Protein AF-A0A2C6VII3-F1 (afdb_monomer_lite)

pLDDT: mean 71.97, std 10.6, range [45.44, 88.5]

Structure (mmCIF, N/CA/C/O backbone):
data_AF-A0A2C6VII3-F1
#
_entry.id   AF-A0A2C6VII3-F1
#
loop_
_atom_site.group_PDB
_atom_site.id
_atom_site.type_symbol
_atom_site.label_atom_id
_atom_site.label_alt_id
_atom_site.label_comp_id
_atom_site.label_asym_id
_atom_site.label_entity_id
_atom_site.label_seq_id
_atom_site.pdbx_PDB_ins_code
_atom_site.Cartn_x
_atom_site.Cartn_y
_atom_site.Cartn_z
_atom_site.occupancy
_atom_site.B_iso_or_equiv
_atom_site.auth_seq_id
_atom_site.auth_comp_id
_atom_site.auth_asym_id
_atom_site.auth_atom_id
_atom_site.pdbx_PDB_model_num
ATOM 1 N N . MET A 1 1 ? 18.556 -16.207 -13.899 1.00 60.16 1 MET A N 1
ATOM 2 C CA . MET A 1 1 ? 17.878 -17.379 -13.301 1.00 60.16 1 MET A CA 1
ATOM 3 C C . MET A 1 1 ? 17.785 -17.372 -11.768 1.00 60.16 1 MET A C 1
ATOM 5 O O . MET A 1 1 ? 16.676 -17.224 -11.277 1.00 60.16 1 MET A O 1
ATOM 9 N N . LEU A 1 2 ? 18.868 -17.516 -10.979 1.00 61.22 2 LEU A N 1
ATOM 10 C CA . LEU A 1 2 ? 18.745 -17.550 -9.499 1.00 61.22 2 LEU A CA 1
ATOM 11 C C . LEU A 1 2 ? 18.408 -16.173 -8.891 1.00 61.22 2 LEU A C 1
ATOM 13 O O . LEU A 1 2 ? 17.557 -16.079 -8.013 1.00 61.22 2 LEU A O 1
ATOM 17 N N . MET A 1 3 ? 19.026 -15.109 -9.421 1.00 60.56 3 MET A N 1
ATOM 18 C CA . MET A 1 3 ? 18.743 -13.717 -9.041 1.00 60.56 3 MET A CA 1
ATOM 19 C C . MET A 1 3 ? 17.287 -13.326 -9.318 1.00 60.56 3 MET A C 1
ATOM 21 O O . MET A 1 3 ? 16.644 -12.825 -8.410 1.00 60.56 3 MET A O 1
ATOM 25 N N . GLU A 1 4 ? 16.737 -13.645 -10.497 1.00 62.44 4 GLU A N 1
ATOM 26 C CA . GLU A 1 4 ? 15.316 -13.401 -10.827 1.00 62.44 4 GLU A CA 1
ATOM 27 C C . GLU A 1 4 ? 14.359 -14.167 -9.913 1.00 62.44 4 GLU A C 1
ATOM 29 O O . GLU A 1 4 ? 13.338 -13.632 -9.493 1.00 62.44 4 GLU A O 1
ATOM 34 N N . ARG A 1 5 ? 14.690 -15.416 -9.553 1.00 63.16 5 ARG A N 1
ATOM 35 C CA . ARG A 1 5 ? 13.910 -16.162 -8.557 1.00 63.16 5 ARG A CA 1
ATOM 36 C C . ARG A 1 5 ? 13.937 -15.457 -7.206 1.00 63.16 5 ARG A C 1
ATOM 38 O O . ARG A 1 5 ? 12.894 -15.324 -6.586 1.00 63.16 5 ARG A O 1
ATOM 45 N N . LEU A 1 6 ? 15.094 -14.985 -6.758 1.00 60.53 6 LEU A N 1
ATOM 46 C CA . LEU A 1 6 ? 15.195 -14.237 -5.507 1.00 60.53 6 LEU A CA 1
ATOM 47 C C . LEU A 1 6 ? 14.383 -12.943 -5.560 1.00 60.53 6 LEU A C 1
ATOM 49 O O . LEU A 1 6 ? 13.629 -12.685 -4.628 1.00 60.53 6 LEU A O 1
ATOM 53 N N . THR A 1 7 ? 14.458 -12.173 -6.649 1.00 65.50 7 THR A N 1
ATOM 54 C CA . THR A 1 7 ? 13.678 -10.931 -6.788 1.00 65.50 7 THR A CA 1
ATOM 55 C C . THR A 1 7 ? 12.178 -11.215 -6.785 1.00 65.50 7 THR A C 1
ATOM 57 O O . THR A 1 7 ? 11.450 -10.562 -6.044 1.00 65.50 7 THR A O 1
ATOM 60 N N . ASN A 1 8 ? 11.729 -12.252 -7.499 1.00 66.75 8 ASN A N 1
ATOM 61 C CA . ASN A 1 8 ? 10.318 -12.648 -7.575 1.00 66.75 8 ASN A CA 1
ATOM 62 C C . ASN A 1 8 ? 9.712 -13.072 -6.231 1.00 66.75 8 ASN A C 1
ATOM 64 O O . ASN A 1 8 ? 8.499 -13.001 -6.072 1.00 66.75 8 ASN A O 1
ATOM 68 N N . TRP A 1 9 ? 10.529 -13.507 -5.269 1.00 70.56 9 TRP A N 1
ATOM 69 C CA . TRP A 1 9 ? 10.071 -13.874 -3.924 1.00 70.56 9 TRP A CA 1
ATOM 70 C C . TRP A 1 9 ? 10.314 -12.767 -2.890 1.00 70.56 9 TRP A C 1
ATOM 72 O O . TRP A 1 9 ? 9.509 -12.589 -1.976 1.00 70.56 9 TRP A O 1
ATOM 82 N N . LEU A 1 10 ? 11.387 -11.987 -3.043 1.00 72.44 10 LEU A N 1
ATOM 83 C CA . LEU A 1 10 ? 11.724 -10.882 -2.143 1.00 72.44 10 LEU A CA 1
ATOM 84 C C . LEU A 1 10 ? 10.767 -9.703 -2.295 1.00 72.44 10 LEU A C 1
ATOM 86 O O . LEU A 1 10 ? 10.334 -9.160 -1.286 1.00 72.44 10 LEU A O 1
ATOM 90 N N . LEU A 1 11 ? 10.399 -9.337 -3.524 1.00 72.19 11 LEU A N 1
ATOM 91 C CA . LEU A 1 11 ? 9.426 -8.277 -3.813 1.00 72.19 11 LEU A CA 1
ATOM 92 C C . LEU A 1 11 ? 8.087 -8.467 -3.078 1.00 72.19 11 LEU A C 1
ATOM 94 O O . LEU A 1 11 ? 7.689 -7.570 -2.328 1.00 72.19 11 LEU A O 1
ATOM 98 N N . PRO A 1 12 ? 7.395 -9.614 -3.227 1.00 69.50 12 PRO A N 1
ATOM 99 C CA . PRO A 1 12 ? 6.137 -9.839 -2.526 1.00 69.50 12 PRO A CA 1
ATOM 100 C C . PRO A 1 12 ? 6.333 -9.955 -1.012 1.00 69.50 12 PRO A C 1
ATOM 102 O O . PRO A 1 12 ? 5.509 -9.436 -0.263 1.00 69.50 12 PRO A O 1
ATOM 105 N N . ALA A 1 13 ? 7.433 -10.550 -0.538 1.00 73.31 13 ALA A N 1
ATOM 106 C CA . ALA A 1 13 ? 7.735 -10.590 0.894 1.00 73.31 13 ALA A CA 1
ATOM 107 C C . ALA A 1 13 ? 7.898 -9.178 1.484 1.00 73.31 13 ALA A C 1
ATOM 109 O O . ALA A 1 13 ? 7.359 -8.884 2.550 1.00 73.31 13 ALA A O 1
ATOM 110 N N . PHE A 1 14 ? 8.575 -8.279 0.768 1.00 72.44 14 PHE A N 1
ATOM 111 C CA . PHE A 1 14 ? 8.763 -6.893 1.188 1.00 72.44 14 PHE A CA 1
ATOM 112 C C . PHE A 1 14 ? 7.438 -6.123 1.219 1.00 72.44 14 PHE A C 1
ATOM 114 O O . PHE A 1 14 ? 7.155 -5.413 2.185 1.00 72.44 14 PHE A O 1
ATOM 121 N N . ALA A 1 15 ? 6.585 -6.319 0.209 1.00 68.00 15 ALA A N 1
ATOM 122 C CA . ALA A 1 15 ? 5.243 -5.743 0.179 1.00 68.00 15 ALA A CA 1
ATOM 123 C C . ALA A 1 15 ? 4.392 -6.222 1.368 1.00 68.00 15 ALA A C 1
ATOM 125 O O . ALA A 1 15 ? 3.751 -5.405 2.028 1.00 68.00 15 ALA A O 1
ATOM 126 N N . ILE A 1 16 ? 4.448 -7.517 1.700 1.00 72.00 16 ILE A N 1
ATOM 127 C CA . ILE A 1 16 ? 3.747 -8.099 2.855 1.00 72.00 16 ILE A CA 1
ATOM 128 C C . ILE A 1 16 ? 4.246 -7.491 4.173 1.00 72.00 16 ILE A C 1
ATOM 130 O O . ILE A 1 16 ? 3.428 -7.161 5.030 1.00 72.00 16 ILE A O 1
ATOM 134 N N . ILE A 1 17 ? 5.559 -7.291 4.338 1.00 75.38 17 ILE A N 1
ATOM 135 C CA . ILE A 1 17 ? 6.137 -6.669 5.544 1.00 75.38 17 ILE A CA 1
ATOM 136 C C . ILE A 1 17 ? 5.642 -5.228 5.709 1.00 75.38 17 ILE A C 1
ATOM 138 O O . ILE A 1 17 ? 5.211 -4.850 6.798 1.00 75.38 17 ILE A O 1
ATOM 142 N N . ILE A 1 18 ? 5.654 -4.434 4.634 1.00 72.31 18 ILE A N 1
ATOM 143 C CA . ILE A 1 18 ? 5.142 -3.054 4.645 1.00 72.31 18 ILE A CA 1
ATOM 144 C C . ILE A 1 18 ? 3.654 -3.040 5.008 1.00 72.31 18 ILE A C 1
ATOM 146 O O . ILE A 1 18 ? 3.210 -2.223 5.817 1.00 72.31 18 ILE A O 1
ATOM 150 N N . MET A 1 19 ? 2.890 -3.972 4.442 1.00 69.12 19 MET A N 1
ATOM 151 C CA . MET A 1 19 ? 1.460 -4.109 4.686 1.00 69.12 19 MET A CA 1
ATOM 152 C C . MET A 1 19 ? 1.180 -4.467 6.149 1.00 69.12 19 MET A C 1
ATOM 154 O O . MET A 1 19 ? 0.398 -3.777 6.795 1.00 69.12 19 MET A O 1
ATOM 158 N N . LEU A 1 20 ? 1.889 -5.454 6.707 1.00 69.75 20 LEU A N 1
ATOM 159 C CA . LEU A 1 20 ? 1.819 -5.839 8.121 1.00 69.75 20 LEU A CA 1
ATOM 160 C C . LEU A 1 20 ? 2.224 -4.696 9.058 1.00 69.75 20 LEU A C 1
ATOM 162 O O . LEU A 1 20 ? 1.581 -4.502 10.088 1.00 69.75 20 LEU A O 1
ATOM 166 N N . ALA A 1 21 ? 3.251 -3.919 8.707 1.00 70.50 21 ALA A N 1
ATOM 167 C CA . ALA A 1 21 ? 3.698 -2.777 9.501 1.00 70.50 21 ALA A CA 1
ATOM 168 C C . ALA A 1 21 ? 2.641 -1.663 9.537 1.00 70.50 21 ALA A C 1
ATOM 170 O O . ALA A 1 21 ? 2.286 -1.182 10.615 1.00 70.50 21 ALA A O 1
ATOM 171 N N . ALA A 1 22 ? 2.076 -1.303 8.380 1.00 65.88 22 ALA A N 1
ATOM 172 C CA . ALA A 1 22 ? 0.972 -0.347 8.294 1.00 65.88 22 ALA A CA 1
ATOM 173 C C . ALA A 1 22 ? -0.247 -0.835 9.094 1.00 65.88 22 ALA A C 1
ATOM 175 O O . ALA A 1 22 ? -0.878 -0.077 9.832 1.00 65.88 22 ALA A O 1
ATOM 176 N N . GLN A 1 23 ? -0.535 -2.128 8.995 1.00 63.81 23 GLN A N 1
ATOM 177 C CA . GLN A 1 23 ? -1.654 -2.790 9.643 1.00 63.81 23 GLN A CA 1
ATOM 178 C C . GLN A 1 23 ? -1.517 -2.844 11.174 1.00 63.81 23 GLN A C 1
ATOM 180 O O . GLN A 1 23 ? -2.462 -2.526 11.901 1.00 63.81 23 GLN A O 1
ATOM 185 N N . TYR A 1 24 ? -0.322 -3.162 11.675 1.00 66.19 24 TYR A N 1
ATOM 186 C CA . TYR A 1 24 ? 0.015 -3.105 13.098 1.00 66.19 24 TYR A CA 1
ATOM 187 C C . TYR A 1 24 ? -0.144 -1.683 13.647 1.00 66.19 24 TYR A C 1
ATOM 189 O O . TYR A 1 24 ? -0.710 -1.495 14.724 1.00 66.19 24 TYR 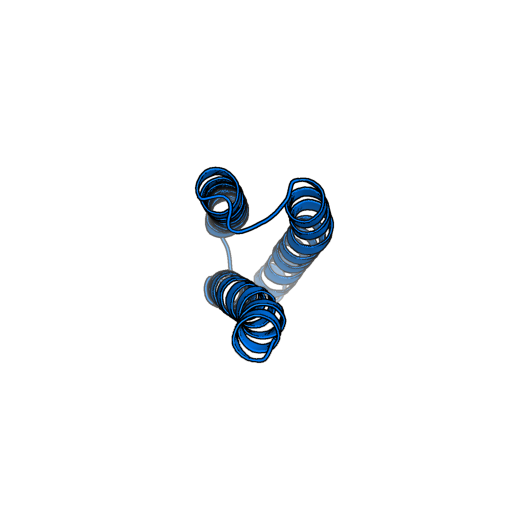A O 1
ATOM 197 N N . PHE A 1 25 ? 0.262 -0.672 12.875 1.00 64.19 25 PHE A N 1
ATOM 198 C CA . PHE A 1 25 ? 0.150 0.730 13.272 1.00 64.19 25 PHE A CA 1
ATOM 199 C C . PHE A 1 25 ? -1.311 1.198 13.412 1.00 64.19 25 PHE A C 1
ATOM 201 O O . PHE A 1 25 ? -1.645 1.910 14.363 1.00 64.19 25 PHE A O 1
ATOM 208 N N . VAL A 1 26 ? -2.204 0.745 12.519 1.00 61.31 26 VAL A N 1
ATOM 209 C CA . VAL A 1 26 ? -3.664 0.962 12.639 1.00 61.31 26 VAL A CA 1
ATOM 210 C C . VAL A 1 26 ? -4.224 0.255 13.863 1.00 61.31 26 VAL A C 1
ATOM 212 O O . VAL A 1 26 ? -5.040 0.824 14.584 1.00 61.31 26 VAL A O 1
ATOM 215 N N . SER A 1 27 ? -3.809 -0.990 14.098 1.00 59.50 27 SER A N 1
ATOM 216 C CA . SER A 1 27 ? -4.317 -1.785 15.216 1.00 59.50 27 SER A CA 1
ATOM 217 C C . SER A 1 27 ? -3.854 -1.254 16.576 1.00 59.50 27 SER A C 1
ATOM 219 O O . SER A 1 27 ? -4.565 -1.440 17.566 1.00 59.50 27 SER A O 1
ATOM 221 N N . TYR A 1 28 ? -2.675 -0.634 16.640 1.00 62.69 28 TYR A N 1
ATOM 222 C CA . TYR A 1 28 ? -2.111 -0.083 17.870 1.00 62.69 28 TYR A CA 1
ATOM 223 C C . TYR A 1 28 ? -2.792 1.234 18.271 1.00 62.69 28 TYR A C 1
ATOM 225 O O . TYR A 1 28 ? -3.124 1.431 19.439 1.00 62.69 28 TYR A O 1
ATOM 233 N N . ASN A 1 29 ? -3.099 2.102 17.302 1.00 59.81 29 ASN A N 1
ATOM 234 C CA . ASN A 1 29 ? -3.776 3.373 17.559 1.00 59.81 29 ASN A CA 1
ATOM 235 C C . ASN A 1 29 ? -5.303 3.209 17.494 1.00 59.81 29 ASN A C 1
ATOM 237 O O . ASN A 1 29 ? -5.944 3.444 16.467 1.00 59.81 29 ASN A O 1
ATOM 241 N N . LYS A 1 30 ? -5.896 2.796 18.624 1.00 56.72 30 LYS A N 1
ATOM 242 C CA . LYS A 1 30 ? -7.353 2.702 18.814 1.00 56.72 30 LYS A CA 1
ATOM 243 C C . LYS A 1 30 ? -8.014 4.088 18.746 1.00 56.72 30 LYS A C 1
ATOM 245 O O . LYS A 1 30 ? -8.239 4.731 19.762 1.00 56.72 30 LYS A O 1
ATOM 250 N N . GLY A 1 31 ? -8.384 4.499 17.536 1.00 55.09 31 GLY A N 1
ATOM 251 C CA . GLY A 1 31 ? -9.315 5.602 17.290 1.00 55.09 31 GLY A CA 1
ATOM 252 C C . GLY A 1 31 ? -8.654 6.935 16.928 1.00 55.09 31 GLY A C 1
ATOM 253 O O . GLY A 1 31 ? -7.632 7.325 17.481 1.00 55.09 31 GLY A O 1
ATOM 254 N N . GLY A 1 32 ? -9.260 7.637 15.963 1.00 64.56 32 GLY A N 1
ATOM 255 C CA . GLY A 1 32 ? -8.849 8.971 15.508 1.00 64.56 32 GLY A CA 1
ATOM 256 C C . GLY A 1 32 ? -8.440 9.038 14.030 1.00 64.56 32 GLY A C 1
ATOM 257 O O . GLY A 1 32 ? -8.726 8.135 13.240 1.00 64.56 32 GLY A O 1
ATOM 258 N N . TYR A 1 33 ? -7.751 10.125 13.662 1.00 64.25 33 TYR A N 1
ATOM 259 C CA . TYR A 1 33 ? -7.302 10.448 12.295 1.00 64.25 33 TYR A CA 1
ATOM 260 C C . TYR A 1 33 ? -6.460 9.343 11.621 1.00 64.25 33 TYR A C 1
ATOM 262 O O . TYR A 1 33 ? -6.394 9.279 10.393 1.00 64.25 33 TYR A O 1
ATOM 270 N N . TRP A 1 34 ? -5.891 8.413 12.400 1.00 66.38 34 TRP A N 1
ATOM 271 C CA . TRP A 1 34 ? -5.144 7.239 11.925 1.00 66.38 34 TRP A CA 1
ATOM 272 C C . TRP A 1 34 ? -5.920 6.352 10.945 1.00 66.38 34 TRP A C 1
ATOM 274 O O . TRP A 1 34 ? -5.317 5.756 10.053 1.00 66.38 34 TRP A O 1
ATOM 284 N N . ARG A 1 35 ? -7.258 6.327 11.033 1.00 65.75 35 ARG A N 1
ATOM 285 C CA . ARG A 1 35 ? -8.117 5.599 10.083 1.00 65.75 35 ARG A CA 1
ATOM 286 C C . ARG A 1 35 ? -8.002 6.122 8.648 1.00 65.75 35 ARG A C 1
ATOM 288 O O . ARG A 1 35 ? -8.202 5.347 7.725 1.00 65.75 35 ARG A O 1
ATOM 295 N N . LEU A 1 36 ? -7.720 7.412 8.464 1.00 68.31 36 LEU A N 1
ATOM 296 C CA . LEU A 1 36 ? -7.564 8.042 7.147 1.00 68.31 36 LEU A CA 1
ATOM 297 C C . LEU A 1 36 ? -6.092 8.184 6.756 1.00 68.31 36 LEU A C 1
ATOM 299 O O . LEU A 1 36 ? -5.750 8.031 5.586 1.00 68.31 36 LEU A O 1
ATOM 303 N N . ILE A 1 37 ? -5.219 8.408 7.742 1.00 74.00 37 ILE A N 1
ATOM 304 C CA . ILE A 1 37 ? -3.777 8.552 7.524 1.00 74.00 37 ILE A CA 1
ATOM 305 C C . ILE A 1 37 ? -3.166 7.253 6.990 1.00 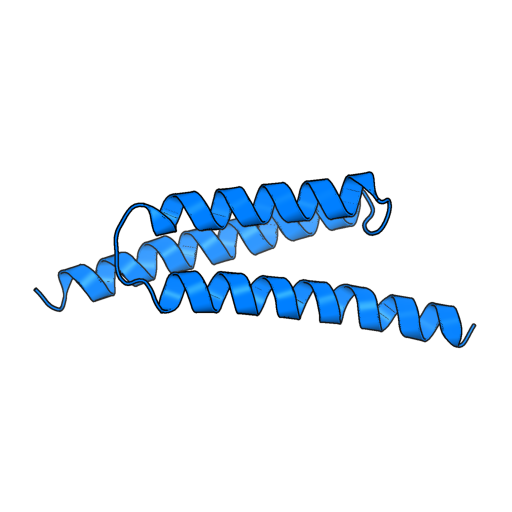74.00 37 ILE A C 1
ATOM 307 O O . ILE A 1 37 ? -2.382 7.305 6.048 1.00 74.00 37 ILE A O 1
ATOM 311 N N . VAL A 1 38 ? -3.530 6.083 7.526 1.00 74.75 38 VAL A N 1
ATOM 312 C CA . VAL A 1 38 ? -2.903 4.831 7.070 1.00 74.75 38 VAL A CA 1
ATOM 313 C C . VAL A 1 38 ? -3.291 4.447 5.638 1.00 74.75 38 VAL A C 1
ATOM 315 O O . VAL A 1 38 ? -2.385 4.132 4.867 1.00 74.75 38 VAL A O 1
ATOM 318 N N . PRO A 1 39 ? -4.566 4.529 5.214 1.00 75.50 39 PRO A N 1
ATOM 319 C CA . PRO A 1 39 ? -4.920 4.380 3.804 1.00 75.50 39 PRO A CA 1
ATOM 320 C C . PRO A 1 39 ? -4.189 5.369 2.896 1.00 75.50 39 PRO A C 1
ATOM 322 O O . PRO A 1 39 ? -3.717 4.977 1.832 1.00 75.50 39 PRO A O 1
ATOM 325 N N . ALA A 1 40 ? -4.041 6.628 3.321 1.00 78.25 40 ALA A N 1
ATOM 326 C CA . ALA A 1 40 ? -3.309 7.627 2.549 1.00 78.25 40 ALA A CA 1
ATOM 327 C C . ALA A 1 40 ? -1.825 7.253 2.388 1.00 78.25 40 ALA A C 1
ATOM 329 O O . ALA A 1 40 ? -1.308 7.265 1.273 1.00 78.25 40 ALA A O 1
ATOM 330 N N . ILE A 1 41 ? -1.154 6.848 3.472 1.00 79.62 41 ILE A N 1
ATOM 331 C CA . ILE A 1 41 ? 0.244 6.390 3.433 1.00 79.62 41 ILE A CA 1
ATOM 332 C C . ILE A 1 41 ? 0.384 5.145 2.550 1.00 79.62 41 ILE A C 1
ATOM 334 O O . ILE A 1 41 ? 1.302 5.077 1.738 1.00 79.62 41 ILE A O 1
ATOM 338 N N . PHE A 1 42 ? -0.538 4.187 2.654 1.00 80.31 42 PHE A N 1
ATOM 339 C CA . PHE A 1 42 ? -0.537 2.982 1.823 1.00 80.31 42 PHE A CA 1
ATOM 340 C C . PHE A 1 42 ? -0.596 3.314 0.324 1.00 80.31 42 PHE A C 1
ATOM 342 O O . PHE A 1 42 ? 0.194 2.780 -0.456 1.00 80.31 42 PHE A O 1
ATOM 349 N N . ILE A 1 43 ? -1.471 4.245 -0.071 1.00 84.75 43 ILE A N 1
ATOM 350 C CA . ILE A 1 43 ? -1.570 4.713 -1.461 1.00 84.75 43 ILE A CA 1
ATOM 351 C C . ILE A 1 43 ? -0.269 5.398 -1.899 1.00 84.75 43 ILE A C 1
ATOM 353 O O . ILE A 1 43 ? 0.241 5.087 -2.974 1.00 84.75 43 ILE A O 1
ATOM 357 N N . ILE A 1 44 ? 0.303 6.282 -1.073 1.00 85.12 44 ILE A N 1
ATOM 358 C CA . ILE A 1 44 ? 1.562 6.985 -1.385 1.00 85.12 44 ILE A CA 1
ATOM 359 C C . ILE A 1 44 ? 2.710 5.992 -1.604 1.00 85.12 44 ILE A C 1
ATOM 361 O O . ILE A 1 44 ? 3.486 6.136 -2.551 1.00 85.12 44 ILE A O 1
ATOM 365 N N . VAL A 1 45 ? 2.808 4.965 -0.758 1.00 81.94 45 VAL A N 1
ATOM 366 C CA . VAL A 1 45 ? 3.842 3.929 -0.866 1.00 81.94 45 VAL A CA 1
ATOM 367 C C . VAL A 1 45 ? 3.660 3.105 -2.139 1.00 81.94 45 VAL A C 1
ATOM 369 O O . VAL A 1 45 ? 4.630 2.913 -2.869 1.00 81.94 45 VAL A O 1
ATOM 372 N N . LEU A 1 46 ? 2.434 2.680 -2.459 1.00 83.75 46 LEU A N 1
ATOM 373 C CA . LEU A 1 46 ? 2.148 1.954 -3.701 1.00 83.75 46 LEU A CA 1
ATOM 374 C C . LEU A 1 46 ? 2.479 2.769 -4.952 1.00 83.75 46 LEU A C 1
ATOM 376 O O . LEU A 1 46 ? 3.106 2.248 -5.873 1.00 83.75 46 LEU A O 1
ATOM 380 N N . PHE A 1 47 ? 2.119 4.052 -4.970 1.00 86.12 47 PHE A N 1
ATOM 381 C CA . PHE A 1 47 ? 2.489 4.940 -6.070 1.00 86.12 47 PHE A CA 1
ATOM 382 C C . PHE A 1 47 ? 4.004 5.120 -6.165 1.00 86.12 47 PHE A C 1
ATOM 384 O O . PHE A 1 47 ? 4.548 5.099 -7.263 1.00 86.12 47 PHE A O 1
ATOM 391 N N . SER A 1 48 ? 4.703 5.233 -5.034 1.00 78.75 48 SER A N 1
ATOM 392 C CA . SER A 1 48 ? 6.168 5.337 -5.016 1.00 78.75 48 SER A CA 1
ATOM 393 C C . SER A 1 48 ? 6.829 4.074 -5.581 1.00 78.75 48 SER A C 1
ATOM 395 O O . SER A 1 48 ? 7.727 4.170 -6.412 1.00 78.75 48 SER A O 1
ATOM 397 N N . LEU A 1 49 ? 6.344 2.888 -5.199 1.00 81.94 49 LEU A N 1
ATOM 398 C CA . LEU A 1 49 ? 6.795 1.602 -5.748 1.00 81.94 49 LEU A CA 1
ATOM 399 C C . LEU A 1 49 ? 6.544 1.507 -7.260 1.00 81.94 49 LEU A C 1
ATOM 401 O O . LEU A 1 49 ? 7.385 0.987 -7.992 1.00 81.94 49 LEU A O 1
ATOM 405 N N . PHE A 1 50 ? 5.415 2.035 -7.732 1.00 85.62 50 PHE A N 1
ATOM 406 C CA . PHE A 1 50 ? 5.091 2.088 -9.155 1.00 85.62 50 PHE A CA 1
ATOM 407 C C . PHE A 1 50 ? 6.016 3.045 -9.924 1.00 85.62 50 PHE A C 1
ATOM 409 O O . PHE A 1 50 ? 6.584 2.659 -10.941 1.00 85.62 50 PHE A O 1
ATOM 416 N N . PHE A 1 51 ? 6.253 4.260 -9.417 1.00 86.38 51 PHE A N 1
ATOM 417 C CA . PHE A 1 51 ? 7.131 5.244 -10.071 1.00 86.38 51 PHE A CA 1
ATOM 418 C C . PHE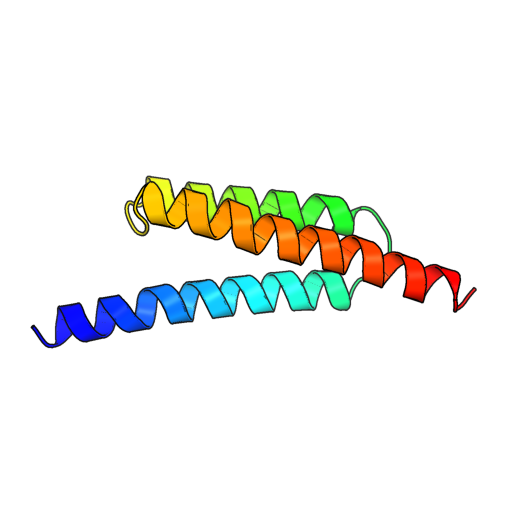 A 1 51 ? 8.595 4.800 -10.150 1.00 86.38 51 PHE A C 1
ATOM 420 O O . PHE A 1 51 ? 9.294 5.156 -11.096 1.00 86.38 51 PHE A O 1
ATOM 427 N N . VAL A 1 52 ? 9.060 4.003 -9.186 1.00 88.50 52 VAL A N 1
ATOM 428 C CA . VAL A 1 52 ? 10.416 3.426 -9.193 1.00 88.50 52 VAL A CA 1
ATOM 429 C C . VAL A 1 52 ? 10.476 2.132 -10.037 1.00 88.50 52 VAL A C 1
ATOM 431 O O . VAL A 1 52 ? 11.509 1.474 -10.081 1.00 88.50 52 VAL A O 1
ATOM 434 N N . ASN A 1 53 ? 9.400 1.776 -10.757 1.00 83.06 53 ASN A N 1
ATOM 435 C CA . ASN A 1 53 ? 9.275 0.560 -11.579 1.00 83.06 53 ASN A CA 1
ATOM 436 C C . ASN A 1 53 ? 9.539 -0.743 -10.799 1.00 83.06 53 ASN A C 1
ATOM 438 O O . ASN A 1 53 ? 10.018 -1.730 -11.351 1.00 83.06 53 ASN A O 1
ATOM 442 N N . ILE A 1 54 ? 9.233 -0.750 -9.498 1.00 82.00 54 ILE A N 1
ATOM 443 C CA . ILE A 1 54 ? 9.349 -1.940 -8.644 1.00 82.00 54 ILE A CA 1
ATOM 444 C C . ILE A 1 54 ? 8.130 -2.853 -8.831 1.00 82.00 54 ILE A C 1
ATOM 446 O O . ILE A 1 54 ? 8.241 -4.072 -8.714 1.00 82.00 54 ILE A O 1
ATOM 450 N N . ILE A 1 55 ? 6.963 -2.273 -9.121 1.00 81.62 55 ILE A N 1
ATOM 451 C CA . ILE A 1 55 ? 5.716 -3.003 -9.363 1.00 81.62 55 ILE A CA 1
ATOM 452 C C . ILE A 1 55 ? 5.080 -2.565 -10.684 1.00 81.62 55 ILE A C 1
ATOM 454 O O . ILE A 1 55 ? 5.054 -1.378 -11.000 1.00 81.62 55 ILE A O 1
ATOM 458 N N . ASP A 1 56 ? 4.516 -3.522 -11.418 1.00 86.81 56 ASP A N 1
ATOM 459 C CA . ASP A 1 56 ? 3.756 -3.252 -12.641 1.00 86.81 56 ASP A CA 1
ATOM 460 C C . ASP A 1 56 ? 2.351 -2.711 -12.358 1.00 86.81 56 ASP A C 1
ATOM 462 O O . ASP A 1 56 ? 1.799 -2.865 -11.264 1.00 86.81 56 ASP A O 1
ATOM 466 N N . ILE A 1 57 ? 1.721 -2.153 -13.396 1.00 87.19 57 ILE A N 1
ATOM 467 C CA . ILE A 1 57 ? 0.351 -1.620 -13.345 1.00 87.19 57 ILE A CA 1
ATOM 468 C C . ILE A 1 57 ? -0.663 -2.667 -12.846 1.00 87.19 57 ILE A C 1
ATOM 470 O O . ILE A 1 57 ? -1.568 -2.343 -12.079 1.00 87.19 57 ILE A O 1
ATOM 474 N N . ALA A 1 58 ? -0.488 -3.938 -13.225 1.00 85.12 58 ALA A N 1
ATOM 475 C CA . ALA A 1 58 ? -1.349 -5.033 -12.784 1.00 85.12 58 ALA A CA 1
ATOM 476 C C . ALA A 1 58 ? -1.199 -5.288 -11.276 1.00 85.12 58 ALA A C 1
ATOM 478 O O . ALA A 1 58 ? -2.194 -5.383 -10.557 1.00 85.12 58 ALA A O 1
ATOM 479 N N . SER A 1 59 ? 0.043 -5.325 -10.787 1.00 82.31 59 SER A N 1
ATOM 480 C CA . SER A 1 59 ? 0.362 -5.480 -9.365 1.00 82.31 59 SER A CA 1
ATOM 481 C C . SER A 1 59 ? -0.164 -4.303 -8.542 1.00 82.31 59 SER A C 1
ATOM 483 O O . SER A 1 59 ? -0.752 -4.513 -7.484 1.00 82.31 59 SER A O 1
ATOM 485 N N . LEU A 1 60 ? -0.036 -3.073 -9.052 1.00 85.19 60 LEU A N 1
ATOM 486 C CA . LEU A 1 60 ? -0.584 -1.869 -8.424 1.00 85.19 60 LEU A CA 1
ATOM 487 C C . LEU A 1 60 ? -2.103 -1.978 -8.219 1.00 85.19 60 LEU A C 1
ATOM 489 O O . LEU A 1 60 ? -2.588 -1.724 -7.117 1.00 85.19 60 LEU A O 1
ATOM 493 N N . ILE A 1 61 ? -2.843 -2.392 -9.253 1.00 87.88 61 ILE A N 1
ATOM 494 C CA . ILE A 1 61 ? -4.303 -2.570 -9.191 1.00 87.88 61 ILE A CA 1
ATOM 495 C C . ILE A 1 61 ? -4.675 -3.647 -8.166 1.00 87.88 61 ILE A C 1
ATOM 497 O O . ILE A 1 61 ? -5.548 -3.424 -7.326 1.00 87.88 61 ILE A O 1
ATOM 501 N N . ILE A 1 62 ? -3.995 -4.795 -8.196 1.00 86.12 62 ILE A N 1
ATOM 502 C CA . ILE A 1 62 ? -4.249 -5.905 -7.268 1.00 86.12 62 ILE A CA 1
ATOM 503 C C . ILE A 1 62 ? -4.008 -5.465 -5.818 1.00 86.12 62 ILE A C 1
ATOM 505 O O . ILE A 1 62 ? -4.857 -5.697 -4.954 1.00 86.12 62 ILE A O 1
ATOM 509 N N . TYR A 1 63 ? -2.888 -4.792 -5.545 1.00 84.19 63 TYR A N 1
ATOM 510 C CA . TYR A 1 63 ? -2.566 -4.313 -4.203 1.00 84.19 63 TYR A CA 1
ATOM 511 C C . TYR A 1 63 ? -3.511 -3.209 -3.728 1.00 84.19 63 TYR A C 1
ATOM 513 O O . TYR A 1 63 ? -3.871 -3.201 -2.551 1.00 84.19 63 TYR A O 1
ATOM 521 N N . LEU A 1 64 ? -3.973 -2.325 -4.616 1.00 85.31 64 LEU A N 1
ATOM 522 C CA . LEU A 1 64 ? -4.994 -1.328 -4.285 1.00 85.31 64 LEU A CA 1
ATOM 523 C C . LEU A 1 64 ? -6.316 -1.981 -3.876 1.00 85.31 64 LEU A C 1
ATOM 525 O O . LEU A 1 64 ? -6.894 -1.588 -2.863 1.00 85.31 64 LEU A O 1
ATOM 529 N N . ILE A 1 65 ? -6.777 -2.986 -4.625 1.00 86.31 65 ILE A N 1
ATOM 530 C CA . ILE A 1 65 ? -8.039 -3.678 -4.336 1.00 86.31 65 ILE A CA 1
ATOM 531 C C . ILE A 1 65 ? -7.925 -4.452 -3.019 1.00 86.31 65 ILE A C 1
ATOM 533 O O . ILE A 1 65 ? -8.713 -4.223 -2.100 1.00 86.31 65 ILE A O 1
ATOM 537 N N . ILE A 1 66 ? -6.930 -5.337 -2.898 1.00 85.38 66 ILE A N 1
ATOM 538 C CA . ILE A 1 66 ? -6.785 -6.206 -1.721 1.00 85.38 66 ILE A CA 1
ATOM 539 C C . ILE A 1 66 ? -6.423 -5.378 -0.485 1.00 85.38 66 ILE A C 1
ATOM 541 O O . ILE A 1 66 ? -7.037 -5.528 0.572 1.00 85.38 66 ILE A O 1
ATOM 545 N N . GLY A 1 67 ? -5.449 -4.477 -0.605 1.00 80.81 67 GLY A N 1
ATOM 546 C CA . GLY A 1 67 ? -5.002 -3.649 0.509 1.00 80.81 67 GLY A CA 1
ATOM 547 C C . GLY A 1 67 ? -6.011 -2.602 0.934 1.00 80.81 67 GLY A C 1
ATOM 548 O O . GLY A 1 67 ? -6.204 -2.408 2.133 1.00 80.81 67 GLY A O 1
ATOM 549 N N . GLY A 1 68 ? -6.729 -2.000 -0.014 1.00 79.19 68 GLY A N 1
ATOM 550 C CA . GLY A 1 68 ? -7.837 -1.099 0.287 1.00 79.19 68 GLY A CA 1
ATOM 551 C C . GLY A 1 68 ? -8.956 -1.799 1.060 1.00 79.19 68 GLY A C 1
ATOM 552 O O . GLY A 1 68 ? -9.395 -1.287 2.093 1.00 79.19 68 GLY A O 1
ATOM 553 N N . LEU A 1 69 ? -9.374 -2.993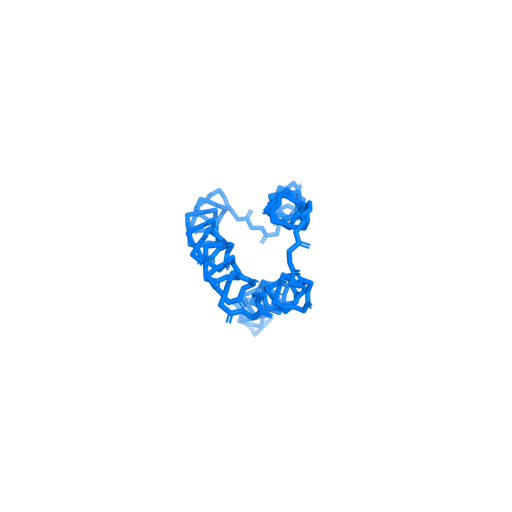 0.621 1.00 81.44 69 LEU A N 1
ATOM 554 C CA . LEU A 1 69 ? -10.397 -3.795 1.305 1.00 81.44 69 LEU A CA 1
ATOM 555 C C . LEU A 1 69 ? -9.975 -4.173 2.732 1.00 81.44 69 LEU A C 1
ATOM 557 O O . LEU A 1 69 ? -10.743 -3.961 3.673 1.00 81.44 69 LEU A O 1
ATOM 561 N N . LEU A 1 70 ? -8.743 -4.660 2.912 1.00 80.94 70 LEU A N 1
ATOM 562 C CA . LEU A 1 70 ? -8.213 -5.035 4.227 1.00 80.94 70 LEU A CA 1
ATOM 563 C C . LEU A 1 70 ? -8.093 -3.837 5.176 1.00 80.94 70 LEU A C 1
ATOM 565 O O . LEU A 1 70 ? -8.398 -3.958 6.365 1.00 80.94 70 LEU A O 1
ATOM 569 N N . LEU A 1 71 ? -7.654 -2.677 4.681 1.00 76.56 71 LEU A N 1
ATOM 570 C CA . LEU A 1 71 ? -7.546 -1.458 5.487 1.00 76.56 71 LEU A CA 1
ATOM 571 C C . LEU A 1 71 ? -8.924 -0.929 5.899 1.00 76.56 71 LEU A C 1
ATOM 573 O O . LEU A 1 71 ? -9.104 -0.513 7.046 1.00 76.56 71 LEU A O 1
ATOM 577 N N . LEU A 1 72 ? -9.912 -0.991 5.002 1.00 75.38 72 LEU A N 1
ATOM 578 C CA . LEU A 1 72 ? -11.293 -0.624 5.313 1.00 75.38 72 LEU A CA 1
ATOM 579 C C . LEU A 1 72 ? -11.885 -1.537 6.387 1.00 75.38 72 LEU A C 1
ATOM 581 O O . LEU A 1 72 ? -12.397 -1.034 7.390 1.00 75.38 72 LEU A O 1
ATOM 585 N N . GLU A 1 73 ? -11.783 -2.858 6.221 1.00 75.75 73 GLU A N 1
ATOM 586 C CA . GLU A 1 73 ? -12.309 -3.836 7.181 1.00 75.75 73 GLU A CA 1
ATOM 587 C C . GLU A 1 73 ? -11.728 -3.613 8.586 1.00 75.75 73 GLU A C 1
ATOM 589 O O . GLU A 1 73 ? -12.447 -3.624 9.590 1.00 75.75 73 GLU A O 1
ATOM 594 N N . GLN A 1 74 ? -10.430 -3.334 8.665 1.00 72.06 74 GLN A N 1
ATOM 595 C CA . GLN A 1 74 ? -9.752 -3.079 9.932 1.00 72.06 74 GLN A CA 1
ATOM 596 C C . GLN A 1 74 ? -10.114 -1.730 10.540 1.00 72.06 74 GLN A C 1
ATOM 598 O O . GLN A 1 74 ? -10.329 -1.646 11.751 1.00 72.06 74 GLN A O 1
ATOM 603 N N . GLY A 1 75 ? -10.279 -0.696 9.715 1.00 69.19 75 GLY A N 1
ATOM 604 C CA . GLY A 1 75 ? -10.808 0.592 10.156 1.00 69.19 75 GLY A CA 1
ATOM 605 C C . GLY A 1 75 ? -12.228 0.489 10.730 1.00 69.19 75 GLY A C 1
ATOM 606 O O . GLY A 1 75 ? -12.582 1.241 11.644 1.00 69.19 75 GLY A O 1
ATOM 607 N N . TYR A 1 76 ? -13.044 -0.451 10.243 1.00 69.44 76 TYR A N 1
ATOM 608 C CA . TYR A 1 76 ? -14.359 -0.755 10.819 1.00 69.44 76 TYR A CA 1
ATOM 609 C C . TYR A 1 76 ? -14.255 -1.567 12.119 1.00 69.44 76 TYR A C 1
ATOM 611 O O . TYR A 1 76 ? -14.862 -1.184 13.124 1.00 69.44 76 TYR A O 1
ATOM 619 N N . LYS A 1 77 ? -13.455 -2.643 12.150 1.00 67.94 77 LYS A N 1
ATOM 620 C CA . LYS A 1 77 ? -13.257 -3.466 13.362 1.00 67.94 77 LYS A CA 1
ATOM 621 C C . LYS A 1 77 ? -12.660 -2.665 14.525 1.00 67.94 77 LYS A C 1
ATOM 623 O O . LYS A 1 77 ? -13.101 -2.829 15.663 1.00 67.94 77 LYS A O 1
ATOM 628 N N . GLY A 1 78 ? -11.724 -1.756 14.248 1.00 63.31 78 GLY A N 1
ATOM 629 C CA . GLY A 1 78 ? -11.115 -0.880 15.255 1.00 63.31 78 GLY A CA 1
ATOM 630 C C . GLY A 1 78 ? -12.124 0.033 15.964 1.00 63.31 78 GLY A C 1
ATOM 631 O O . GLY A 1 78 ? -12.023 0.240 17.171 1.00 63.31 78 GLY A O 1
ATOM 632 N N . GLN A 1 79 ? -13.151 0.515 15.256 1.00 62.47 79 GLN A N 1
ATOM 633 C CA . GLN A 1 79 ? -14.200 1.352 15.853 1.00 62.47 79 GLN A CA 1
ATOM 634 C C . GLN A 1 79 ? -15.160 0.573 16.739 1.00 62.47 79 GLN A C 1
ATOM 636 O O . GLN A 1 79 ? -15.553 1.073 17.791 1.00 62.47 79 GLN A O 1
ATOM 641 N N . LYS A 1 80 ? -15.530 -0.647 16.335 1.00 57.78 80 LYS A N 1
ATOM 642 C CA . LYS A 1 80 ? -16.411 -1.493 17.147 1.00 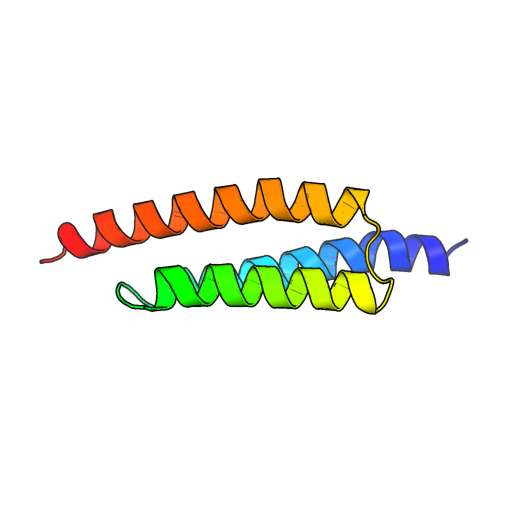57.78 80 LYS A CA 1
ATOM 643 C C . LYS A 1 80 ? -15.768 -1.770 18.509 1.00 57.78 80 LYS A C 1
ATOM 645 O O . LYS A 1 80 ? -16.391 -1.536 19.535 1.00 57.78 80 LYS A O 1
ATOM 650 N N . LYS A 1 81 ? -14.473 -2.098 18.505 1.00 57.31 81 LYS A N 1
ATOM 651 C CA . LYS A 1 81 ? -13.677 -2.346 19.717 1.00 57.31 81 LYS A CA 1
ATOM 652 C C . LYS A 1 81 ? -13.432 -1.097 20.576 1.00 57.31 81 LYS A C 1
ATOM 654 O O . LYS A 1 81 ? -13.163 -1.224 21.763 1.00 57.31 81 LYS A O 1
ATOM 659 N N . SER A 1 82 ? -13.478 0.100 19.983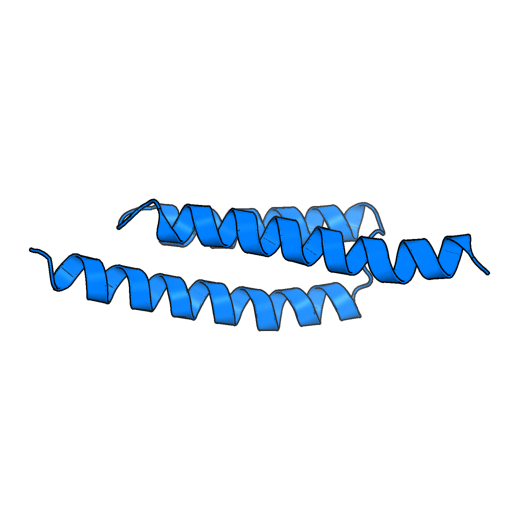 1.00 53.84 82 SER A N 1
ATOM 660 C CA . SER A 1 82 ? -13.362 1.372 20.712 1.00 53.84 82 SER A CA 1
ATOM 661 C C . SER A 1 82 ? -14.688 1.828 21.322 1.00 53.84 82 SER A C 1
ATOM 663 O O . SER A 1 82 ? -14.663 2.512 22.336 1.00 53.84 82 SER A O 1
ATOM 665 N N . LYS A 1 83 ? -15.828 1.475 20.715 1.00 53.56 83 LYS A N 1
ATOM 666 C CA . LYS A 1 83 ? -17.165 1.756 21.262 1.00 53.56 83 LYS A CA 1
ATOM 667 C C . LYS A 1 83 ? -17.606 0.752 22.327 1.00 53.56 83 LYS A C 1
ATOM 669 O O . LYS A 1 83 ? -18.467 1.083 23.118 1.00 53.56 83 LYS A O 1
ATOM 674 N N . GLU A 1 84 ? -17.040 -0.451 22.325 1.00 52.91 84 GLU A N 1
ATOM 675 C CA . GLU A 1 84 ? -17.344 -1.516 23.295 1.00 52.91 84 GLU A CA 1
ATOM 676 C C . GLU A 1 84 ? -16.552 -1.376 24.613 1.00 52.91 84 GLU A C 1
ATOM 678 O O . GLU A 1 84 ? -16.889 -2.010 25.604 1.00 52.91 84 GLU A O 1
ATOM 683 N N . ASN A 1 85 ? -15.514 -0.530 24.631 1.00 48.06 85 ASN A N 1
ATOM 684 C CA . ASN A 1 85 ? -14.647 -0.272 25.790 1.00 48.06 85 ASN A CA 1
ATOM 685 C C . ASN A 1 85 ? -14.884 1.104 26.462 1.00 48.06 85 ASN A C 1
ATOM 687 O O . ASN A 1 85 ? -14.096 1.473 27.333 1.00 48.06 85 ASN A O 1
ATOM 691 N N . ASN A 1 86 ? -15.911 1.851 26.044 1.00 45.44 86 ASN A N 1
ATOM 692 C CA . ASN A 1 86 ? -16.407 3.077 26.690 1.00 45.44 86 ASN A CA 1
ATOM 693 C C . ASN A 1 86 ? -17.806 2.814 27.248 1.00 45.44 86 ASN A C 1
ATOM 695 O O . ASN A 1 86 ? -18.153 3.462 28.255 1.00 45.44 86 ASN A O 1
#

Secondary structure (DSSP, 8-state):
-HHHHHHHHHHHHHHHHHHHHHHHHHHHS-SSTHHHHHHHHHHHHHHHHHHTTSS-HHHHHHHHHHHHHHHHHHHHHHHHHHHS--

Radius of gyration: 15.12 Å; chains: 1; bounding box: 36×28×40 Å

Organism: NCBI:txid1955013

Foldseek 3Di:
DVVVVCLVVVLVVVVVVVLVVLLVVLLVDLDDPSLVVSLVVQLVVLVVCVVVVVDDPVRSVVCCVVSVVVSVVSSVVSPVVSVVVD

Sequence (86 aa):
MLMERLTNWLLPAFAIIIMLAAQYFVSYNKGGYWRLIVPAIFIIVLFSLFFVNIIDIASLIIYLIIGGLLLLEQGYKGQKKSKENN